Protein AF-A0A5K0YI01-F1 (afdb_monomer_lite)

Radius of gyration: 13.6 Å; chains: 1; bounding box: 27×21×41 Å

Foldseek 3Di:
DPPVVVVVVVVLVVVVVVLVVVCVVCVPVPPDPDPCVVPNVVVVVVNVVVVD

Structure (mmCIF, N/CA/C/O backbone):
data_AF-A0A5K0YI01-F1
#
_entry.id   AF-A0A5K0YI01-F1
#
loop_
_atom_site.group_PDB
_atom_site.id
_atom_site.type_symbol
_atom_site.label_atom_id
_atom_site.label_alt_id
_atom_site.label_comp_id
_atom_site.label_asym_id
_atom_site.label_entity_id
_atom_site.label_seq_id
_atom_site.pdbx_PDB_ins_code
_atom_site.Cartn_x
_atom_site.Cartn_y
_atom_site.Cartn_z
_atom_site.occupancy
_atom_site.B_iso_or_equiv
_atom_site.auth_seq_id
_atom_site.auth_comp_id
_atom_site.auth_asym_id
_atom_site.auth_atom_id
_atom_site.pdbx_PDB_model_num
ATOM 1 N N . MET A 1 1 ? -8.072 6.995 21.702 1.00 65.19 1 MET A N 1
ATOM 2 C CA . MET A 1 1 ? -7.664 6.361 20.433 1.00 65.19 1 MET A CA 1
ATOM 3 C C . MET A 1 1 ? -8.903 5.757 19.811 1.00 65.19 1 MET A C 1
ATOM 5 O O . MET A 1 1 ? -9.503 4.892 20.437 1.00 65.19 1 MET A O 1
ATOM 9 N N . ASP A 1 2 ? -9.347 6.273 18.665 1.00 82.69 2 ASP A N 1
ATOM 10 C CA . ASP A 1 2 ? -10.512 5.703 17.988 1.00 82.69 2 ASP A CA 1
ATOM 11 C C . ASP A 1 2 ? -10.114 4.365 17.330 1.00 82.69 2 ASP A C 1
ATOM 13 O O . ASP A 1 2 ? -9.186 4.330 16.515 1.00 82.69 2 ASP A O 1
ATOM 17 N N . PRO A 1 3 ? -10.774 3.249 17.680 1.00 80.81 3 PRO A N 1
ATOM 18 C CA . PRO A 1 3 ? -10.394 1.923 17.197 1.00 80.81 3 PRO A CA 1
ATOM 19 C C . PRO A 1 3 ? -10.644 1.724 15.693 1.00 80.81 3 PRO A C 1
ATOM 21 O O . PRO A 1 3 ? -10.122 0.771 15.109 1.00 80.81 3 PRO A O 1
ATOM 24 N N . LYS A 1 4 ? -11.437 2.584 15.040 1.00 84.56 4 LYS A N 1
ATOM 25 C CA . LYS A 1 4 ? -11.636 2.551 13.583 1.00 84.56 4 LYS A CA 1
ATOM 26 C C . LYS A 1 4 ? -10.480 3.248 12.878 1.00 84.56 4 LYS A C 1
ATOM 28 O O . LYS A 1 4 ? -9.988 2.717 11.881 1.00 84.56 4 LYS A O 1
ATOM 33 N N . THR A 1 5 ? -10.013 4.370 13.425 1.00 83.31 5 THR A N 1
ATOM 34 C CA . THR A 1 5 ? -8.820 5.070 12.932 1.00 83.31 5 THR A CA 1
ATOM 35 C C . THR A 1 5 ? -7.591 4.168 12.991 1.00 83.31 5 THR A C 1
ATOM 37 O O . THR A 1 5 ? -6.874 4.062 12.003 1.00 83.31 5 THR A O 1
ATOM 40 N N . ASP A 1 6 ? -7.395 3.428 14.083 1.00 82.00 6 ASP A N 1
ATOM 41 C CA . ASP A 1 6 ? -6.253 2.512 14.232 1.00 82.00 6 ASP A CA 1
ATOM 42 C C . ASP A 1 6 ? -6.245 1.396 13.162 1.00 82.00 6 ASP A C 1
ATOM 44 O O . ASP A 1 6 ? -5.229 1.108 12.524 1.00 82.00 6 ASP A O 1
ATOM 48 N N . ARG A 1 7 ? -7.425 0.833 12.858 1.00 84.56 7 ARG A N 1
ATOM 49 C CA . ARG A 1 7 ? -7.596 -0.157 11.778 1.00 84.56 7 ARG A CA 1
ATOM 50 C C . ARG A 1 7 ? -7.340 0.428 10.391 1.00 84.56 7 ARG A C 1
ATOM 52 O O . ARG A 1 7 ? -6.799 -0.276 9.537 1.00 84.56 7 ARG A O 1
ATOM 59 N N . LEU A 1 8 ? -7.753 1.673 10.154 1.00 86.75 8 LEU A N 1
ATOM 60 C CA . LEU A 1 8 ? -7.506 2.374 8.895 1.00 86.75 8 LEU A CA 1
ATOM 61 C C . LEU A 1 8 ? -6.018 2.643 8.708 1.00 86.75 8 LEU A C 1
ATOM 63 O O . LEU A 1 8 ? -5.471 2.245 7.684 1.00 86.75 8 LEU A O 1
ATOM 67 N N . VAL A 1 9 ? -5.362 3.219 9.716 1.00 85.56 9 VAL A N 1
ATOM 68 C CA . VAL A 1 9 ? -3.922 3.500 9.698 1.00 85.56 9 VAL A CA 1
ATOM 69 C C . VAL A 1 9 ? -3.148 2.221 9.413 1.00 85.56 9 VAL A C 1
ATOM 71 O O . VAL A 1 9 ? -2.352 2.193 8.484 1.00 85.56 9 VAL A O 1
ATOM 74 N N . ARG A 1 10 ? -3.455 1.120 10.105 1.00 8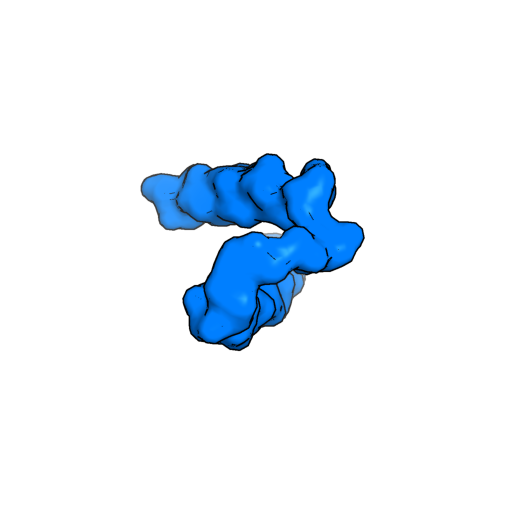6.06 10 ARG A N 1
ATOM 75 C CA . ARG A 1 10 ? -2.751 -0.153 9.906 1.00 86.06 10 ARG A CA 1
ATOM 76 C C . ARG A 1 10 ? -2.879 -0.707 8.484 1.00 86.06 10 ARG A C 1
ATOM 78 O O . ARG A 1 10 ? -1.903 -1.220 7.940 1.00 86.06 10 ARG A O 1
ATOM 85 N N . ARG A 1 11 ? -4.062 -0.601 7.870 1.00 88.06 11 ARG A N 1
ATOM 86 C CA . ARG A 1 11 ? -4.272 -1.003 6.466 1.00 88.06 11 ARG A CA 1
ATOM 87 C C . ARG A 1 11 ? -3.524 -0.083 5.510 1.00 88.06 11 ARG A C 1
ATOM 89 O O . ARG A 1 11 ? -2.900 -0.565 4.572 1.00 88.06 11 ARG A O 1
ATOM 96 N N . LEU A 1 12 ? -3.566 1.217 5.774 1.00 89.38 12 LEU A N 1
ATOM 97 C CA . LEU A 1 12 ? -2.951 2.239 4.940 1.00 89.38 12 LEU A CA 1
ATOM 98 C C . LEU A 1 12 ? -1.423 2.142 4.987 1.00 89.38 12 LEU A C 1
ATOM 100 O O . LEU A 1 12 ? -0.789 2.212 3.942 1.00 89.38 12 LEU A O 1
ATOM 104 N N . THR A 1 13 ? -0.837 1.848 6.152 1.00 89.94 13 THR A N 1
ATOM 105 C CA . THR A 1 13 ? 0.590 1.528 6.278 1.00 89.94 13 THR A CA 1
ATOM 106 C C . THR A 1 13 ? 0.940 0.276 5.481 1.00 89.94 13 THR A C 1
ATOM 108 O O . THR A 1 13 ? 1.891 0.305 4.715 1.00 89.94 13 THR A O 1
ATOM 111 N N . MET A 1 14 ? 0.160 -0.805 5.590 1.00 90.62 14 MET A N 1
ATOM 112 C CA . MET A 1 14 ? 0.453 -2.062 4.886 1.00 90.62 14 MET A CA 1
ATOM 113 C C . MET A 1 14 ? 0.398 -1.898 3.357 1.00 90.62 14 MET A C 1
ATOM 115 O O . MET A 1 14 ? 1.292 -2.363 2.650 1.00 90.62 14 MET A O 1
ATOM 119 N N . VAL A 1 15 ? -0.615 -1.185 2.851 1.00 86.50 15 VAL A N 1
ATOM 120 C CA . VAL A 1 15 ? -0.761 -0.856 1.421 1.00 86.50 15 VAL A CA 1
ATOM 121 C C . VAL A 1 15 ? 0.313 0.134 0.969 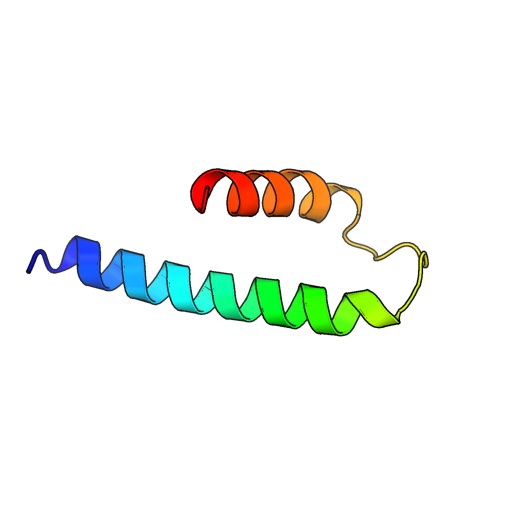1.00 86.50 15 VAL A C 1
ATOM 123 O O . VAL A 1 15 ? 0.899 -0.045 -0.098 1.00 86.50 15 VAL A O 1
ATOM 126 N N . GLY A 1 16 ? 0.613 1.144 1.785 1.00 87.94 16 GLY A N 1
ATOM 127 C CA . GLY A 1 16 ? 1.652 2.134 1.513 1.00 87.94 16 GLY A CA 1
ATOM 128 C C . GLY A 1 16 ? 3.034 1.497 1.412 1.00 87.94 16 GLY A C 1
ATOM 129 O O . GLY A 1 16 ? 3.748 1.752 0.447 1.00 87.94 16 GLY A O 1
ATOM 130 N N . THR A 1 17 ? 3.381 0.595 2.336 1.00 87.19 17 THR A N 1
ATOM 131 C CA . THR A 1 17 ? 4.639 -0.158 2.283 1.00 87.19 17 THR A CA 1
ATOM 132 C C . THR A 1 17 ? 4.695 -1.038 1.040 1.00 87.19 17 THR A C 1
ATOM 134 O O . THR A 1 17 ? 5.675 -0.963 0.311 1.00 87.19 17 THR A O 1
ATOM 137 N N . ALA A 1 18 ? 3.644 -1.806 0.733 1.00 84.81 18 ALA A N 1
ATOM 138 C CA . ALA A 1 18 ? 3.620 -2.644 -0.468 1.00 84.81 18 ALA A CA 1
ATOM 139 C C . ALA A 1 18 ? 3.784 -1.823 -1.761 1.00 84.81 18 ALA A C 1
ATOM 141 O O . ALA A 1 18 ? 4.540 -2.211 -2.649 1.00 84.81 18 ALA A O 1
ATOM 142 N N . THR A 1 19 ? 3.126 -0.664 -1.839 1.00 81.38 19 THR 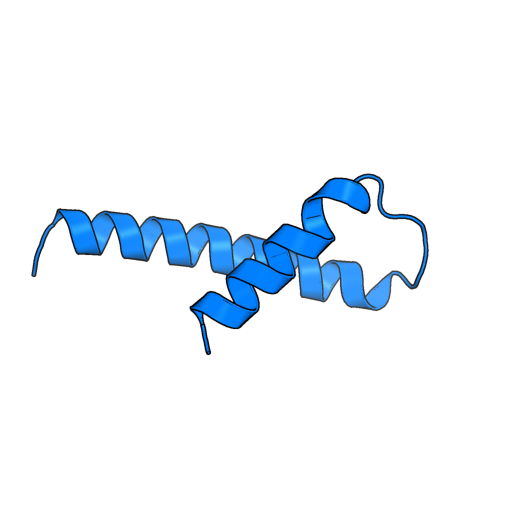A N 1
ATOM 143 C CA . THR A 1 19 ? 3.205 0.243 -2.995 1.00 81.38 19 THR A CA 1
ATOM 144 C C . THR A 1 19 ? 4.589 0.876 -3.116 1.00 81.38 19 THR A C 1
ATOM 146 O O . THR A 1 19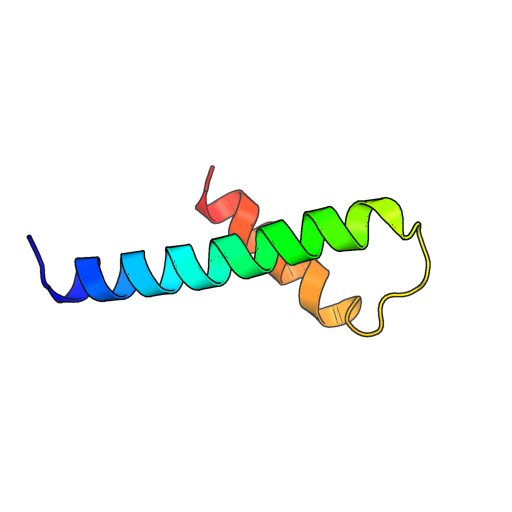 ? 5.153 0.902 -4.205 1.00 81.38 19 THR A O 1
ATOM 149 N N . ALA A 1 20 ? 5.172 1.339 -2.007 1.00 82.81 20 ALA A N 1
ATOM 150 C CA . ALA A 1 20 ? 6.521 1.900 -1.988 1.00 82.81 20 ALA A CA 1
ATOM 151 C C . ALA A 1 20 ? 7.573 0.847 -2.359 1.00 82.81 20 ALA A C 1
ATOM 153 O O . ALA A 1 20 ? 8.461 1.124 -3.158 1.00 82.81 20 ALA A O 1
ATOM 154 N N . THR A 1 21 ? 7.454 -0.378 -1.839 1.00 82.75 21 TH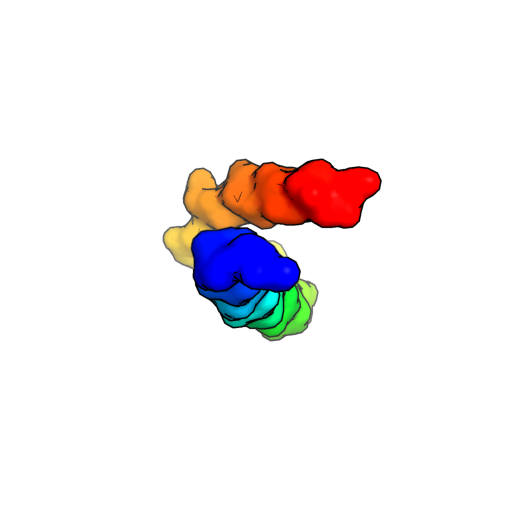R A N 1
ATOM 155 C CA . THR A 1 21 ? 8.331 -1.496 -2.206 1.00 82.75 21 THR A CA 1
ATOM 156 C C . THR A 1 21 ? 8.178 -1.859 -3.679 1.00 82.75 21 THR A C 1
ATOM 158 O O . THR A 1 21 ? 9.186 -2.033 -4.353 1.00 82.75 21 THR A O 1
ATOM 161 N N . TYR A 1 22 ? 6.950 -1.911 -4.205 1.00 74.94 22 TYR A N 1
ATOM 162 C CA . TYR A 1 22 ? 6.709 -2.115 -5.635 1.00 74.94 22 TYR A CA 1
ATOM 163 C C . TYR A 1 22 ? 7.350 -1.008 -6.475 1.00 74.94 22 TYR A C 1
ATOM 165 O O . TYR A 1 22 ? 7.995 -1.309 -7.472 1.00 74.94 22 TYR A O 1
ATOM 173 N N . PHE A 1 23 ? 7.232 0.252 -6.046 1.00 75.88 23 PHE A N 1
ATOM 174 C CA . PHE A 1 23 ? 7.829 1.390 -6.739 1.00 75.88 23 PHE A CA 1
ATOM 175 C C . PHE A 1 23 ? 9.362 1.343 -6.719 1.00 75.88 23 PHE A C 1
ATOM 177 O O . PHE A 1 23 ? 9.989 1.552 -7.746 1.00 75.88 23 PHE A O 1
ATOM 184 N N . LEU A 1 24 ? 9.975 1.022 -5.579 1.00 78.69 24 LEU A N 1
ATOM 185 C CA . LEU A 1 24 ? 11.431 0.895 -5.462 1.00 78.69 24 LEU A CA 1
ATOM 186 C C . LEU A 1 24 ? 11.975 -0.300 -6.246 1.00 78.69 24 LEU A C 1
ATOM 188 O O . LEU A 1 24 ? 13.029 -0.190 -6.861 1.00 78.69 24 LEU A O 1
ATOM 192 N N . LEU A 1 25 ? 11.252 -1.423 -6.244 1.00 76.38 25 LEU A N 1
ATOM 193 C CA . LEU A 1 25 ? 11.610 -2.585 -7.048 1.00 76.38 25 LEU A CA 1
ATOM 194 C C . LEU A 1 25 ? 11.472 -2.256 -8.532 1.00 76.38 25 LEU A C 1
ATOM 196 O O . LEU A 1 25 ? 12.425 -2.470 -9.261 1.00 76.38 25 LEU A O 1
ATOM 200 N N . THR A 1 26 ? 10.341 -1.687 -8.968 1.00 66.69 26 THR A N 1
ATOM 201 C CA . THR A 1 26 ? 10.097 -1.338 -10.378 1.00 66.69 26 THR A CA 1
ATOM 202 C C . THR A 1 26 ? 10.922 -0.146 -10.873 1.00 66.69 26 THR A C 1
ATOM 204 O O . THR A 1 26 ? 11.058 0.007 -12.085 1.00 66.69 26 THR A O 1
ATOM 207 N N . ALA A 1 27 ? 11.471 0.687 -9.980 1.00 67.00 27 ALA A N 1
ATOM 208 C CA . ALA A 1 27 ? 12.275 1.856 -10.341 1.00 67.00 27 ALA A CA 1
ATOM 209 C C . ALA A 1 27 ? 13.549 1.485 -11.114 1.00 67.00 27 ALA A C 1
ATOM 211 O O . ALA A 1 27 ? 14.003 2.282 -11.931 1.00 67.00 27 ALA A O 1
ATOM 212 N N . ASP A 1 28 ? 14.093 0.283 -10.897 1.00 65.75 28 ASP A N 1
ATOM 213 C CA . ASP A 1 28 ? 15.316 -0.182 -11.569 1.00 65.75 28 ASP A CA 1
ATOM 214 C C . ASP A 1 28 ? 15.034 -0.932 -12.891 1.00 65.75 28 ASP A C 1
ATOM 216 O O . ASP A 1 28 ? 15.941 -1.213 -13.669 1.00 65.75 28 ASP A O 1
ATOM 220 N N . TYR A 1 29 ? 13.767 -1.248 -13.197 1.00 57.22 29 TYR A N 1
ATOM 221 C CA . TYR A 1 29 ? 13.415 -2.068 -14.371 1.00 57.22 29 TYR A CA 1
ATOM 222 C C . TYR A 1 29 ? 13.346 -1.295 -15.702 1.00 57.22 29 TYR A C 1
ATOM 224 O O . TYR A 1 29 ? 13.139 -1.906 -16.752 1.00 57.22 29 TYR A O 1
ATOM 232 N N . GLY A 1 30 ? 13.573 0.023 -15.709 1.00 62.12 30 GLY A N 1
ATOM 233 C CA . GLY A 1 30 ? 13.508 0.837 -16.929 1.00 62.12 30 GLY A CA 1
ATOM 234 C C . GLY A 1 30 ? 12.108 0.861 -17.577 1.00 62.12 30 GLY A C 1
ATOM 235 O O . GLY A 1 30 ? 11.175 0.236 -17.079 1.00 62.12 30 GLY A O 1
ATOM 236 N N . PRO A 1 31 ? 11.917 1.598 -18.687 1.00 57.38 31 PRO A N 1
ATOM 237 C CA . PRO A 1 31 ? 10.612 1.863 -19.304 1.00 57.38 31 PRO A CA 1
ATOM 238 C C . PRO A 1 31 ? 10.086 0.664 -20.114 1.00 57.38 31 PRO A C 1
ATOM 240 O O . PRO A 1 31 ? 9.649 0.811 -21.256 1.00 57.38 31 PRO A O 1
ATOM 243 N N . TYR A 1 32 ? 10.172 -0.545 -19.564 1.00 56.31 32 TYR A N 1
ATOM 244 C CA . TYR A 1 32 ? 9.432 -1.683 -20.091 1.00 56.31 32 TYR A CA 1
ATOM 245 C C . TYR A 1 32 ? 7.962 -1.538 -19.687 1.00 56.31 32 TYR A C 1
ATOM 247 O O . TYR A 1 32 ? 7.695 -1.146 -18.551 1.00 56.31 32 TYR A O 1
ATOM 255 N N . PRO A 1 33 ? 7.006 -1.820 -20.593 1.00 55.97 33 PRO A N 1
ATOM 256 C CA . PRO A 1 33 ? 5.593 -1.632 -20.310 1.00 55.97 33 PRO A CA 1
ATOM 257 C C . PRO A 1 33 ? 5.216 -2.606 -19.200 1.00 55.97 33 PRO A C 1
ATOM 259 O O . PRO A 1 33 ? 5.130 -3.821 -19.406 1.00 55.97 33 PRO A O 1
ATOM 262 N N . ASN A 1 34 ? 5.040 -2.072 -17.998 1.00 56.91 34 ASN A N 1
ATOM 263 C CA . ASN A 1 34 ? 4.565 -2.849 -16.880 1.00 56.91 34 ASN A CA 1
ATOM 264 C C . ASN A 1 34 ? 3.105 -3.154 -17.212 1.00 56.91 34 ASN A C 1
ATOM 266 O O . ASN A 1 34 ? 2.330 -2.257 -17.529 1.00 56.91 34 ASN A O 1
ATOM 270 N N . ALA A 1 35 ? 2.690 -4.418 -17.146 1.00 54.62 35 ALA A N 1
ATOM 271 C CA . ALA A 1 35 ? 1.344 -4.864 -17.539 1.00 54.62 35 ALA A CA 1
ATOM 272 C C . ALA A 1 35 ? 0.172 -4.183 -16.775 1.00 54.62 35 ALA A C 1
ATOM 274 O O . ALA A 1 35 ? -0.991 -4.518 -16.988 1.00 54.62 35 ALA A O 1
ATOM 275 N N . LEU A 1 36 ? 0.472 -3.233 -15.882 1.00 55.00 36 LEU A N 1
ATOM 276 C CA . LEU A 1 36 ? -0.427 -2.461 -15.029 1.00 55.00 36 LEU A CA 1
ATOM 277 C C . LEU A 1 36 ? -0.386 -0.941 -15.303 1.00 55.00 36 LEU A C 1
ATOM 279 O O . LEU A 1 36 ? -1.031 -0.187 -14.569 1.00 55.00 36 LEU A O 1
ATOM 283 N N . ASP A 1 37 ? 0.326 -0.487 -16.343 1.00 54.38 37 ASP A N 1
ATOM 284 C CA . ASP A 1 37 ? 0.423 0.920 -16.775 1.00 54.38 37 ASP A CA 1
ATOM 285 C C . ASP A 1 37 ? -0.916 1.700 -16.775 1.00 54.38 37 ASP A C 1
ATOM 287 O O . ASP A 1 37 ? -0.948 2.817 -16.258 1.00 54.38 37 ASP A O 1
ATOM 291 N N . PRO A 1 38 ? -2.065 1.154 -17.228 1.00 55.56 38 PRO A N 1
ATOM 292 C CA . PRO A 1 38 ? -3.317 1.918 -17.199 1.00 55.56 38 PRO A CA 1
ATOM 293 C C . PRO A 1 38 ? -3.942 2.093 -15.798 1.00 55.56 38 PRO A C 1
ATOM 295 O O . PRO A 1 38 ? -4.797 2.960 -15.629 1.00 55.56 38 PRO A O 1
ATOM 298 N N . VAL A 1 39 ? -3.550 1.304 -14.787 1.00 56.66 39 VAL A N 1
ATOM 299 C CA . VAL A 1 39 ? -4.183 1.291 -13.445 1.00 56.66 39 VAL A CA 1
ATOM 300 C C . VAL A 1 39 ? -3.303 1.912 -12.357 1.00 56.66 39 VAL A C 1
ATOM 302 O O . VAL A 1 39 ? -3.809 2.529 -11.413 1.00 56.66 39 VAL A O 1
ATOM 305 N N . LEU A 1 40 ? -1.984 1.764 -12.474 1.00 55.53 40 LEU A N 1
ATOM 306 C CA . LEU A 1 40 ? -1.047 2.169 -11.428 1.00 55.53 40 LEU A CA 1
ATOM 307 C C . LEU A 1 40 ? -0.783 3.686 -11.440 1.00 55.53 40 LEU A C 1
ATOM 309 O O . LEU A 1 40 ? -0.678 4.298 -10.379 1.00 55.53 40 LEU A O 1
ATOM 313 N N . VAL A 1 41 ? -0.744 4.304 -12.624 1.00 58.53 41 VAL A N 1
ATOM 314 C CA . VAL A 1 41 ? -0.396 5.725 -12.814 1.00 58.53 41 VAL A CA 1
ATOM 315 C C . VAL A 1 41 ? -1.348 6.691 -12.081 1.00 58.53 41 VAL A C 1
ATOM 317 O O . VAL A 1 41 ? -0.857 7.517 -11.309 1.00 58.53 41 VAL A O 1
ATOM 320 N N . PRO A 1 42 ? -2.688 6.598 -12.214 1.00 60.88 42 PRO A N 1
ATOM 321 C CA . PRO A 1 42 ? -3.592 7.481 -11.469 1.00 60.88 42 PRO A CA 1
ATOM 322 C C . PRO A 1 42 ? -3.626 7.170 -9.962 1.00 60.88 42 PRO A C 1
ATOM 324 O O . PRO A 1 42 ? -3.787 8.078 -9.149 1.00 60.88 42 PRO A O 1
ATOM 327 N N . SER A 1 43 ? -3.433 5.906 -9.574 1.00 58.28 43 SER A N 1
ATOM 328 C CA . SER A 1 43 ? -3.509 5.456 -8.176 1.00 58.28 43 SER A CA 1
ATOM 329 C C . SER A 1 43 ? -2.295 5.899 -7.349 1.00 58.28 43 SER A C 1
ATOM 331 O O . SER A 1 43 ? -2.441 6.310 -6.199 1.00 58.28 43 SER A O 1
ATOM 333 N N . VAL A 1 44 ? -1.096 5.860 -7.941 1.00 60.88 44 VAL A N 1
ATOM 334 C CA . VAL A 1 44 ? 0.152 6.332 -7.315 1.00 60.88 44 VAL A CA 1
ATOM 335 C C . VAL A 1 44 ? 0.167 7.854 -7.207 1.00 60.88 44 VAL A C 1
ATOM 337 O O . VAL A 1 44 ? 0.586 8.379 -6.179 1.00 60.88 44 VAL A O 1
ATOM 340 N N . PHE A 1 45 ? -0.361 8.561 -8.211 1.00 63.09 45 PHE A N 1
ATOM 341 C CA . PHE A 1 45 ? -0.553 10.011 -8.150 1.00 63.09 45 PHE A CA 1
ATOM 342 C C . PHE A 1 45 ? -1.499 10.413 -7.005 1.00 63.09 45 PHE A C 1
ATOM 344 O O . PHE A 1 45 ? -1.192 11.318 -6.233 1.00 63.09 45 PHE A O 1
ATOM 351 N N . PHE A 1 46 ? -2.608 9.687 -6.832 1.00 61.38 46 PHE A N 1
ATOM 352 C CA . PHE A 1 46 ? -3.568 9.933 -5.752 1.00 61.38 46 PHE A CA 1
ATOM 353 C C . PHE A 1 46 ? -2.993 9.629 -4.358 1.00 61.38 46 PHE A C 1
ATOM 355 O O . PHE A 1 46 ? -3.267 10.351 -3.404 1.00 61.38 46 PHE A O 1
ATOM 362 N N . LEU A 1 47 ? -2.168 8.584 -4.233 1.00 63.84 47 LEU A N 1
ATOM 363 C CA . LEU A 1 47 ? -1.452 8.257 -2.995 1.00 63.84 47 LEU A CA 1
ATOM 364 C C . LEU A 1 47 ? -0.388 9.305 -2.649 1.00 63.84 47 LEU A C 1
ATOM 366 O O . LEU A 1 47 ? -0.293 9.693 -1.490 1.00 63.84 47 LEU A O 1
ATOM 370 N N . LEU A 1 48 ? 0.380 9.791 -3.627 1.00 62.28 48 LEU A N 1
ATOM 371 C CA . LEU A 1 48 ? 1.359 10.861 -3.40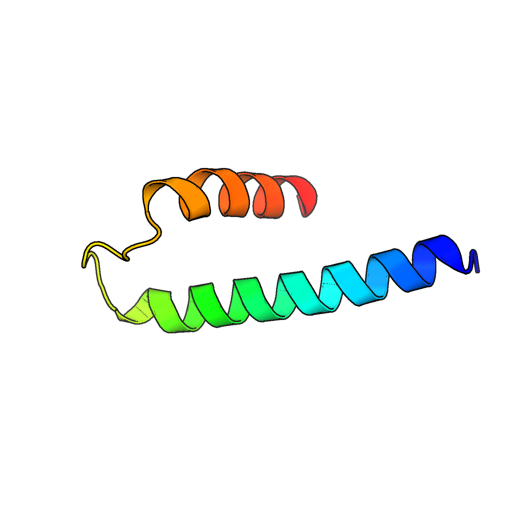7 1.00 62.28 48 LEU A CA 1
ATOM 372 C C . LEU A 1 48 ? 0.696 12.169 -2.961 1.00 62.28 48 LEU A C 1
ATOM 374 O O . LEU A 1 48 ? 1.211 12.831 -2.066 1.00 62.28 48 LEU A O 1
ATOM 378 N N . GLU A 1 49 ? -0.452 12.512 -3.545 1.00 66.62 49 GLU A N 1
ATOM 379 C CA . GLU A 1 49 ? -1.206 13.716 -3.181 1.00 66.62 49 GLU A CA 1
ATOM 380 C C . GLU A 1 49 ? -1.893 13.586 -1.810 1.00 66.62 49 GLU A C 1
ATOM 382 O O . GLU A 1 49 ? -1.996 14.568 -1.087 1.00 66.62 49 GLU A O 1
ATOM 387 N N . LEU A 1 50 ? -2.313 12.381 -1.406 1.00 62.53 50 LEU A N 1
ATOM 388 C CA . LEU A 1 50 ? -2.891 12.125 -0.078 1.00 62.53 50 LEU A CA 1
ATOM 389 C C . LEU A 1 50 ? -1.865 12.252 1.066 1.00 62.53 50 LEU A C 1
ATOM 391 O O . LEU A 1 50 ? -2.247 12.483 2.212 1.00 62.53 50 LEU A O 1
ATOM 395 N N . PHE A 1 51 ? -0.579 12.061 0.765 1.00 59.75 51 PHE A N 1
ATOM 396 C CA . PHE A 1 51 ? 0.528 12.179 1.720 1.00 59.75 51 PHE A CA 1
ATOM 397 C C . PHE A 1 51 ? 1.247 13.543 1.669 1.00 59.75 51 PHE A C 1
ATOM 399 O O . PHE A 1 51 ? 2.215 13.726 2.413 1.00 59.75 51 PHE A O 1
ATOM 406 N N . ARG A 1 52 ? 0.797 14.476 0.819 1.00 57.84 52 ARG A N 1
ATOM 407 C CA . ARG A 1 52 ? 1.291 15.857 0.734 1.00 57.84 52 ARG A CA 1
ATOM 408 C C . ARG A 1 52 ? 0.487 16.790 1.636 1.00 57.84 52 ARG A C 1
ATOM 410 O O . ARG A 1 52 ? 1.128 17.680 2.236 1.00 57.84 52 ARG A O 1
#

Secondary structure (DSSP, 8-state):
--HHHHHHHHHHHHHHHHHHHHHHHHTTS-S---TTHHHHHHHHHHHHHHT-

Sequence (52 aa):
MDPKTDRLVRRLTMVGTATATYFLLTADYGPYPNALDPVLVPSVFFLLELFR

Organism: NCBI:txid210225

pLDDT: mean 71.0, std 12.63, range [54.38, 90.62]